Protein AF-A0A6L7CRQ7-F1 (afdb_monomer)

InterPro domains:
  IPR036259 MFS transporter superfamily [G3DSA:1.20.1250.20] (1-99)
  IPR036259 MFS transporter superfamily [SSF103473] (38-97)

Sequence (99 aa):
GSGSTFQMISVIFRKLTMDRVKAEGGSDERAMREAATDTAAALGFISAIGAIGGFFIPKAFGSSLALTGSPVGAMKVFLIFYIACVVITWAVYGRHSKK

Secondary structure (DSSP, 8-state):
--HHHHHHHHHHHHHHHHHHHHHTT--HHHHHHHHHHHHHHHHHHHHHHHHHHHHHHHHHHHHHHHHHSSTHHHHHHHHHHHHHHHHHHHHHTGGGG--

Mean predicted aligned error: 8.58 Å

Organism: Escherichia coli (NCBI:txid562)

Radius of gyration: 19.34 Å; Cα contacts (8 Å, |Δi|>4): 45; chains: 1; bounding box: 47×20×53 Å

Structure (mmCIF, N/CA/C/O backbone):
data_AF-A0A6L7CRQ7-F1
#
_entry.id   AF-A0A6L7CRQ7-F1
#
loop_
_atom_site.group_PDB
_atom_site.id
_atom_site.type_symbol
_atom_site.label_atom_id
_atom_site.label_alt_id
_atom_site.label_comp_id
_atom_site.label_asym_id
_atom_site.label_entity_id
_atom_site.label_seq_id
_atom_site.pdbx_PDB_ins_code
_atom_site.Cartn_x
_atom_site.Cartn_y
_atom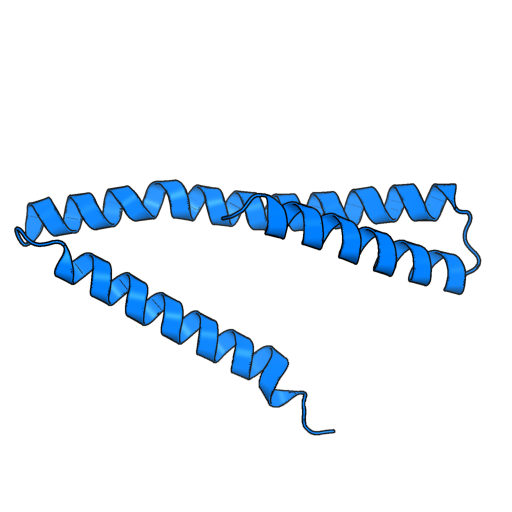_site.Cartn_z
_atom_site.occupancy
_atom_site.B_iso_or_equiv
_atom_site.auth_seq_id
_atom_site.auth_comp_id
_atom_site.auth_asym_id
_atom_site.auth_atom_id
_atom_site.pdbx_PDB_model_num
ATOM 1 N N . GLY A 1 1 ? 4.377 6.985 -3.035 1.00 52.31 1 GLY A N 1
ATOM 2 C CA . GLY A 1 1 ? 2.992 7.073 -2.529 1.00 52.31 1 GLY A CA 1
ATOM 3 C C . GLY A 1 1 ? 2.870 8.326 -1.696 1.00 52.31 1 GLY A C 1
ATOM 4 O O . GLY A 1 1 ? 3.836 8.663 -1.024 1.00 52.31 1 GLY A O 1
ATOM 5 N N . SER A 1 2 ? 1.757 9.053 -1.773 1.00 61.41 2 SER A N 1
ATOM 6 C CA . SER A 1 2 ? 1.594 10.262 -0.963 1.00 61.41 2 SER A CA 1
ATOM 7 C C . SER A 1 2 ? 1.410 9.873 0.506 1.00 61.41 2 SER A C 1
ATOM 9 O O . SER A 1 2 ? 0.636 8.970 0.825 1.00 61.41 2 SER A O 1
ATOM 11 N N . GLY A 1 3 ? 2.113 10.552 1.418 1.00 70.00 3 GLY A N 1
ATOM 12 C CA . GLY A 1 3 ? 1.965 10.318 2.862 1.00 70.00 3 GLY A CA 1
ATOM 13 C C . GLY A 1 3 ? 0.516 10.467 3.345 1.00 70.00 3 GLY A C 1
ATOM 14 O O . GLY A 1 3 ? 0.118 9.820 4.308 1.00 70.00 3 GLY A O 1
ATOM 15 N N . SER A 1 4 ? -0.307 11.228 2.616 1.00 79.44 4 SER A N 1
ATOM 16 C CA . SER A 1 4 ? -1.746 11.365 2.850 1.00 79.44 4 SER A CA 1
ATOM 17 C C . SER A 1 4 ? -2.517 10.043 2.779 1.00 79.44 4 SER A C 1
ATOM 19 O O . SER A 1 4 ? -3.421 9.833 3.583 1.00 79.44 4 SER A O 1
ATOM 21 N N . THR A 1 5 ? -2.158 9.121 1.880 1.00 81.00 5 THR A N 1
ATOM 22 C CA . THR A 1 5 ? -2.830 7.815 1.783 1.00 81.00 5 THR A CA 1
ATOM 23 C C . THR A 1 5 ? -2.476 6.930 2.973 1.00 81.00 5 THR A C 1
ATOM 25 O O . THR A 1 5 ? -3.358 6.303 3.549 1.00 81.00 5 THR A O 1
ATOM 28 N N . PHE A 1 6 ? -1.208 6.932 3.395 1.00 78.56 6 PHE A N 1
ATOM 29 C CA . PHE A 1 6 ? -0.767 6.189 4.580 1.00 78.56 6 PHE A CA 1
ATOM 30 C C . PHE A 1 6 ? -1.476 6.690 5.844 1.00 78.56 6 PHE A C 1
ATOM 32 O O . PHE A 1 6 ? -1.978 5.886 6.620 1.00 78.56 6 PHE A O 1
ATOM 39 N N . GLN A 1 7 ? -1.599 8.009 6.008 1.00 82.00 7 GLN A N 1
ATOM 40 C CA . GLN A 1 7 ? -2.341 8.607 7.123 1.00 82.00 7 GLN A CA 1
ATOM 41 C C . GLN A 1 7 ? -3.834 8.249 7.092 1.00 82.00 7 GLN A C 1
ATOM 43 O O . GLN A 1 7 ? -4.416 7.926 8.125 1.00 82.00 7 GLN A O 1
ATOM 48 N N . MET A 1 8 ? -4.452 8.252 5.908 1.00 85.81 8 MET A N 1
ATOM 49 C CA . MET A 1 8 ? -5.862 7.887 5.754 1.00 85.81 8 MET A CA 1
ATOM 50 C C . MET A 1 8 ? -6.126 6.427 6.147 1.00 85.81 8 MET A C 1
ATOM 52 O O . MET A 1 8 ? -7.097 6.157 6.851 1.00 85.81 8 MET A O 1
ATOM 56 N N . ILE A 1 9 ? -5.246 5.499 5.755 1.00 84.25 9 ILE A N 1
ATOM 57 C CA . ILE A 1 9 ? -5.339 4.080 6.138 1.00 84.25 9 ILE A CA 1
ATOM 58 C C . ILE A 1 9 ? -5.302 3.939 7.660 1.00 84.25 9 ILE A C 1
ATOM 60 O O . ILE A 1 9 ? -6.153 3.251 8.222 1.00 84.25 9 ILE A O 1
ATOM 64 N N . SER A 1 10 ? -4.388 4.648 8.327 1.00 82.88 10 SER A N 1
ATOM 65 C CA . SER A 1 10 ? -4.284 4.634 9.789 1.00 82.88 10 SER A CA 1
ATOM 66 C C . SER A 1 10 ? -5.566 5.093 10.477 1.00 82.88 10 SER A C 1
ATOM 68 O O . SER A 1 10 ? -6.003 4.489 11.454 1.00 82.88 10 SER A O 1
ATOM 70 N N . VAL A 1 11 ? -6.193 6.154 9.964 1.00 85.56 11 VAL A N 1
ATOM 71 C CA . VAL A 1 11 ? -7.443 6.685 10.523 1.00 85.56 11 VAL A CA 1
ATOM 72 C C . VAL A 1 11 ? -8.606 5.715 10.306 1.00 85.56 11 VAL A C 1
ATOM 74 O O . VAL A 1 11 ? -9.394 5.497 11.227 1.00 85.56 11 VAL A O 1
ATOM 77 N N . ILE A 1 12 ? -8.708 5.108 9.120 1.00 86.81 12 ILE A N 1
ATOM 78 C CA . ILE A 1 12 ? -9.777 4.154 8.793 1.00 86.81 12 ILE A CA 1
ATOM 79 C C . ILE A 1 12 ? -9.667 2.895 9.654 1.00 86.81 12 ILE A C 1
ATOM 81 O O . ILE A 1 12 ? -10.654 2.512 10.277 1.00 86.81 12 ILE A O 1
ATOM 85 N N . PHE A 1 13 ? -8.484 2.278 9.735 1.00 84.38 13 PHE A N 1
ATOM 86 C CA . PHE A 1 13 ? -8.282 1.079 10.555 1.00 84.38 13 PHE A CA 1
ATOM 87 C C . PHE A 1 13 ? -8.557 1.356 12.025 1.00 84.38 13 PHE A C 1
ATOM 89 O O . PHE A 1 13 ? -9.297 0.613 12.664 1.00 84.38 13 PHE A O 1
ATOM 96 N N . ARG A 1 14 ? -8.050 2.479 12.545 1.00 83.62 14 ARG A N 1
ATOM 97 C CA . ARG A 1 14 ? -8.320 2.870 13.925 1.00 83.62 14 ARG A CA 1
ATOM 98 C C . ARG A 1 14 ? -9.813 3.015 14.196 1.00 83.62 14 ARG A C 1
ATOM 100 O O . ARG A 1 14 ? -10.279 2.530 15.220 1.00 83.62 14 ARG A O 1
ATOM 107 N N . LYS A 1 15 ? -10.564 3.638 13.285 1.00 85.88 15 LYS A N 1
ATOM 108 C CA . LYS A 1 15 ? -12.018 3.768 13.417 1.00 85.88 15 LYS A CA 1
ATOM 109 C C . LYS A 1 15 ? -12.719 2.406 13.379 1.00 85.88 15 LYS A C 1
ATOM 111 O O . LYS A 1 15 ? -13.501 2.119 14.274 1.00 85.88 15 LYS A O 1
ATOM 116 N N . LEU A 1 16 ? -12.397 1.557 12.401 1.00 85.56 16 LEU A N 1
ATOM 117 C CA . LEU A 1 16 ? -13.001 0.228 12.251 1.00 85.56 16 LEU A CA 1
ATOM 118 C C . LEU A 1 16 ? -12.763 -0.662 13.477 1.00 85.56 16 LEU A C 1
ATOM 120 O O . LEU A 1 16 ? -13.702 -1.286 13.970 1.00 85.56 16 LEU A O 1
ATOM 124 N N . THR A 1 17 ? -11.534 -0.702 13.995 1.00 83.25 17 THR A N 1
ATOM 125 C CA . THR A 1 17 ? -11.210 -1.506 15.179 1.00 83.25 17 THR A CA 1
ATOM 126 C C . THR A 1 17 ? -11.845 -0.922 16.442 1.00 83.25 17 THR A C 1
ATOM 128 O O . THR A 1 17 ? -12.357 -1.675 17.265 1.00 83.25 17 THR A O 1
ATOM 131 N N . MET A 1 18 ? -11.899 0.409 16.585 1.00 81.38 18 MET A N 1
ATOM 132 C CA . MET A 1 18 ? -12.614 1.042 17.699 1.00 81.38 18 MET A CA 1
ATOM 133 C C . MET A 1 18 ? -14.110 0.719 17.688 1.00 81.38 18 MET A C 1
ATOM 135 O O . MET A 1 18 ? -14.653 0.352 18.729 1.00 81.38 18 MET A O 1
ATOM 139 N N . ASP A 1 19 ? -14.763 0.821 16.530 1.00 83.69 19 ASP A N 1
ATOM 140 C CA . ASP A 1 19 ? -16.186 0.509 16.382 1.00 83.69 19 ASP A CA 1
ATOM 141 C C . ASP A 1 19 ? -16.454 -0.976 16.684 1.00 83.69 19 ASP A C 1
ATOM 143 O O . ASP A 1 19 ? -17.409 -1.307 17.388 1.00 83.69 19 ASP A O 1
ATOM 147 N N . ARG A 1 20 ? -15.565 -1.873 16.235 1.00 83.25 20 ARG A N 1
ATOM 148 C CA . ARG A 1 20 ? -15.652 -3.314 16.505 1.00 83.25 20 ARG A CA 1
ATOM 149 C C . ARG A 1 20 ? -15.496 -3.651 17.988 1.00 83.25 20 ARG A C 1
ATOM 151 O O . ARG A 1 20 ? -16.338 -4.349 18.541 1.00 83.25 20 ARG A O 1
ATOM 158 N N . VAL A 1 21 ? -14.452 -3.149 18.646 1.00 81.88 21 VAL A N 1
ATOM 159 C CA . VAL A 1 21 ? -14.191 -3.470 20.060 1.00 81.88 21 VAL A CA 1
ATOM 160 C C . VAL A 1 21 ? -15.269 -2.875 20.968 1.00 81.88 21 VAL A C 1
ATOM 162 O O . VAL A 1 21 ? -15.669 -3.519 21.937 1.00 81.88 21 VAL A O 1
ATOM 165 N N . LYS A 1 22 ? -15.811 -1.696 20.628 1.00 78.38 22 LYS A N 1
ATOM 166 C CA . LYS A 1 22 ? -16.976 -1.131 21.326 1.00 78.38 22 LYS A CA 1
ATOM 167 C C . LYS A 1 22 ? -18.235 -1.973 21.134 1.00 78.38 22 LYS A C 1
ATOM 169 O O . LYS A 1 22 ? -18.958 -2.186 22.103 1.00 78.38 22 LYS A O 1
ATOM 174 N N . ALA A 1 23 ? -18.484 -2.482 19.926 1.00 82.12 23 ALA A N 1
ATOM 175 C CA . ALA A 1 23 ? -19.606 -3.387 19.665 1.00 82.12 23 ALA A CA 1
ATOM 176 C C . ALA A 1 23 ? -19.483 -4.723 20.425 1.00 82.12 23 ALA A C 1
ATOM 178 O O . ALA A 1 23 ? -20.492 -5.299 20.820 1.00 82.12 23 ALA A O 1
ATOM 179 N N . GLU A 1 24 ? -18.258 -5.188 20.681 1.00 84.38 24 GLU A N 1
ATOM 180 C CA . GLU A 1 24 ? -17.961 -6.381 21.488 1.00 84.38 24 GLU A CA 1
ATOM 181 C C . GLU A 1 24 ? -17.963 -6.108 23.015 1.00 84.38 24 GLU A C 1
ATOM 183 O O . GLU A 1 24 ? -17.717 -7.018 23.806 1.00 84.38 24 GLU A O 1
ATOM 188 N N . GLY A 1 25 ? -18.249 -4.873 23.456 1.00 81.38 25 GLY A N 1
ATOM 189 C CA . GLY A 1 25 ? -18.291 -4.488 24.875 1.00 81.38 25 GLY A CA 1
ATOM 190 C C . GLY A 1 25 ? -16.914 -4.318 25.535 1.00 81.38 25 GLY A C 1
ATOM 191 O O . GLY A 1 25 ? -16.808 -4.345 26.761 1.00 81.38 25 GLY A O 1
ATOM 192 N N . GLY A 1 26 ? -15.850 -4.175 24.742 1.00 80.50 26 GLY A N 1
ATOM 193 C CA . GLY A 1 26 ? -14.478 -4.003 25.220 1.00 80.50 26 GLY A CA 1
ATOM 194 C C . GLY A 1 26 ? -14.160 -2.588 25.717 1.00 80.50 26 GLY A C 1
ATOM 195 O O . GLY A 1 26 ? -14.840 -1.618 25.391 1.00 80.50 26 GLY A O 1
ATOM 196 N N . SER A 1 27 ? -13.084 -2.463 26.503 1.00 85.00 27 SER A N 1
ATOM 197 C CA . SER A 1 27 ? -12.593 -1.169 26.988 1.00 85.00 27 SER A CA 1
ATOM 198 C C . SER A 1 27 ? -11.905 -0.358 25.883 1.00 85.00 27 SER A C 1
ATOM 200 O O . SER A 1 27 ? -11.290 -0.918 24.971 1.00 85.00 27 SER A O 1
ATOM 202 N N . ASP A 1 28 ? -11.937 0.973 26.007 1.00 79.88 28 ASP A N 1
ATOM 203 C CA . ASP A 1 28 ? -11.250 1.893 25.084 1.00 79.88 28 ASP A CA 1
ATOM 204 C C . ASP A 1 28 ? -9.737 1.610 24.995 1.00 79.88 28 ASP A C 1
ATOM 206 O O . ASP A 1 28 ? -9.125 1.765 23.938 1.00 79.88 28 ASP A O 1
ATOM 210 N N . GLU A 1 29 ? -9.133 1.131 26.083 1.00 83.75 29 GLU A N 1
ATOM 211 C CA . GLU A 1 29 ? -7.710 0.794 26.147 1.00 83.75 29 GLU A CA 1
ATOM 212 C C . GLU A 1 29 ? -7.371 -0.451 25.311 1.00 83.75 29 GLU A C 1
ATOM 214 O O . GLU A 1 29 ? -6.388 -0.463 24.563 1.00 83.75 29 GLU A O 1
ATOM 219 N N . ARG A 1 30 ? -8.235 -1.478 25.352 1.00 81.00 30 ARG A N 1
ATOM 220 C CA . ARG A 1 30 ? -8.126 -2.652 24.475 1.00 81.00 30 ARG A CA 1
ATOM 221 C C . ARG A 1 30 ? -8.343 -2.255 23.016 1.00 81.00 30 ARG A C 1
ATOM 223 O O . ARG A 1 30 ? -7.549 -2.647 22.164 1.00 81.00 30 ARG A O 1
ATOM 230 N N . ALA A 1 31 ? -9.349 -1.420 22.754 1.00 79.69 31 ALA A N 1
ATOM 231 C CA . ALA A 1 31 ? -9.665 -0.925 21.418 1.00 79.69 31 ALA A CA 1
ATOM 232 C C . ALA A 1 31 ? -8.491 -0.162 20.789 1.00 79.69 31 ALA A C 1
ATOM 234 O O . ALA A 1 31 ? -8.149 -0.390 19.631 1.00 79.69 31 ALA A O 1
ATOM 235 N N . MET A 1 32 ? -7.836 0.716 21.556 1.00 81.31 32 MET A N 1
ATOM 236 C CA . MET A 1 32 ? -6.663 1.457 21.087 1.00 81.31 32 MET A CA 1
ATOM 237 C C . MET A 1 32 ? -5.471 0.548 20.799 1.00 81.31 32 MET A C 1
ATOM 239 O O . MET A 1 32 ? -4.776 0.761 19.804 1.00 81.31 32 MET A O 1
ATOM 243 N N . ARG A 1 33 ? -5.222 -0.451 21.651 1.00 85.12 33 ARG A N 1
ATOM 244 C CA . ARG A 1 33 ? -4.099 -1.375 21.469 1.00 85.12 33 ARG A CA 1
ATOM 245 C C . ARG A 1 33 ? -4.279 -2.232 20.219 1.00 85.12 33 ARG A C 1
ATOM 247 O O . ARG A 1 33 ? -3.356 -2.335 19.419 1.00 85.12 33 ARG A O 1
ATOM 254 N N . GLU A 1 34 ? -5.471 -2.785 20.033 1.00 84.88 34 GLU A N 1
ATOM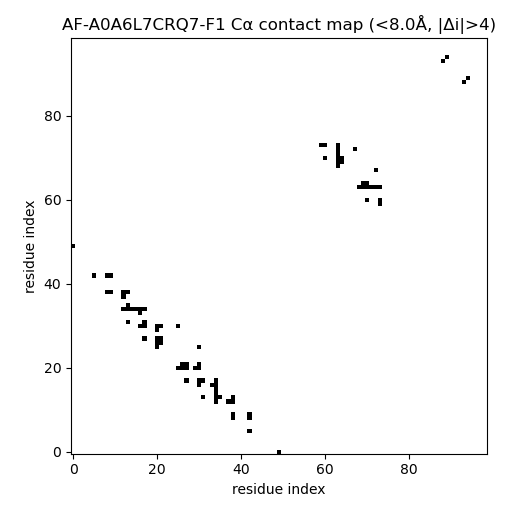 255 C CA . GLU A 1 34 ? -5.811 -3.624 18.881 1.00 84.88 34 GLU A CA 1
ATOM 256 C C . GLU A 1 34 ? -5.787 -2.810 17.580 1.00 84.88 34 GLU A C 1
ATOM 258 O O . GLU A 1 34 ? -5.125 -3.193 16.616 1.00 84.88 34 GLU A O 1
ATOM 263 N N . ALA A 1 35 ? -6.366 -1.604 17.598 1.00 83.38 35 ALA A N 1
ATOM 264 C CA . ALA A 1 35 ? -6.308 -0.667 16.480 1.00 83.38 35 ALA A CA 1
AT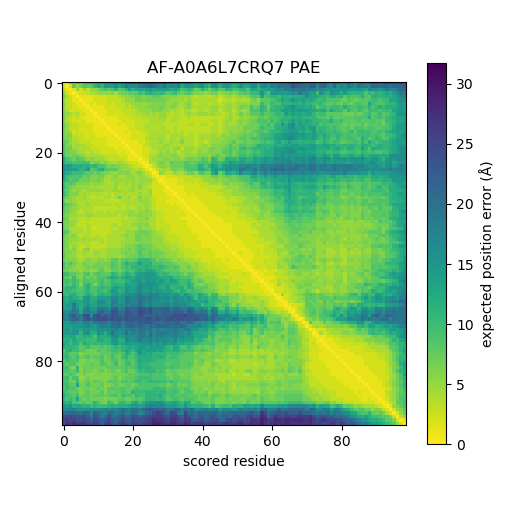OM 265 C C . ALA A 1 35 ? -4.868 -0.331 16.066 1.00 83.38 35 ALA A C 1
ATOM 267 O O . ALA A 1 35 ? -4.560 -0.267 14.873 1.00 83.38 35 ALA A O 1
ATOM 268 N N . ALA A 1 36 ? -3.984 -0.098 17.042 1.00 84.31 36 ALA A N 1
ATOM 269 C CA . ALA A 1 36 ? -2.582 0.200 16.782 1.00 84.31 36 ALA A CA 1
ATOM 270 C C . ALA A 1 36 ? -1.857 -0.996 16.151 1.00 84.31 36 ALA A C 1
ATOM 272 O O . ALA A 1 36 ? -1.098 -0.806 15.201 1.00 84.31 36 ALA A O 1
ATOM 273 N N . THR A 1 37 ? -2.108 -2.215 16.636 1.00 87.62 37 THR A N 1
ATOM 274 C CA . THR A 1 37 ? -1.505 -3.437 16.093 1.00 87.62 37 THR A CA 1
ATOM 275 C C . THR A 1 37 ? -1.964 -3.719 14.662 1.00 87.62 37 THR A C 1
ATOM 277 O O . THR A 1 37 ? -1.112 -3.904 13.793 1.00 87.62 37 THR A O 1
ATOM 280 N N . ASP A 1 38 ? -3.269 -3.677 14.385 1.00 86.31 38 ASP A N 1
ATOM 281 C CA . ASP A 1 38 ? -3.810 -3.926 13.040 1.00 86.31 38 ASP A CA 1
ATOM 282 C C . ASP A 1 38 ? -3.313 -2.889 12.031 1.00 86.31 38 ASP A C 1
ATOM 284 O O . ASP A 1 38 ? -2.861 -3.223 10.932 1.00 86.31 38 ASP A O 1
ATOM 288 N N . THR A 1 39 ? -3.333 -1.616 12.436 1.00 86.00 39 THR A N 1
ATOM 289 C CA . THR A 1 39 ? -2.821 -0.516 11.617 1.00 86.00 39 THR A CA 1
ATOM 290 C C . THR A 1 39 ? -1.333 -0.705 11.328 1.00 86.00 39 THR A C 1
ATOM 292 O O . THR A 1 39 ? -0.913 -0.589 10.178 1.00 86.00 39 THR A O 1
ATOM 295 N N . ALA A 1 40 ? -0.523 -1.023 12.342 1.00 88.06 40 ALA A N 1
ATOM 296 C CA . ALA A 1 40 ? 0.911 -1.235 12.170 1.00 88.06 40 ALA A CA 1
ATOM 297 C C . ALA A 1 40 ? 1.209 -2.420 11.241 1.00 88.06 40 ALA A C 1
ATOM 299 O O . ALA A 1 40 ? 2.084 -2.310 10.382 1.00 88.06 40 ALA A O 1
ATOM 300 N N . ALA A 1 41 ? 0.460 -3.520 11.360 1.00 90.31 41 ALA A N 1
ATOM 301 C CA . ALA A 1 41 ? 0.598 -4.673 10.478 1.00 90.31 41 ALA A CA 1
ATOM 302 C C . ALA A 1 41 ? 0.274 -4.305 9.021 1.00 90.31 41 ALA A C 1
ATOM 304 O O . ALA A 1 41 ? 1.091 -4.542 8.128 1.00 90.31 41 ALA A O 1
ATOM 305 N N . ALA A 1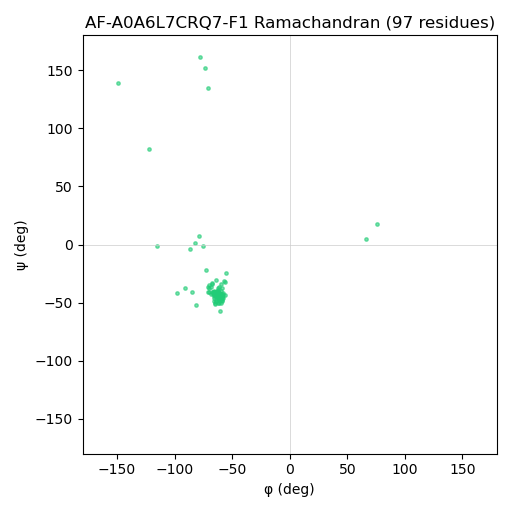 42 ? -0.871 -3.658 8.779 1.00 87.75 42 ALA A N 1
ATOM 306 C CA . ALA A 1 42 ? -1.274 -3.216 7.445 1.00 87.75 42 ALA A CA 1
ATOM 307 C C . ALA A 1 42 ? -0.245 -2.257 6.823 1.00 87.75 42 ALA A C 1
ATOM 309 O O . ALA A 1 42 ? 0.206 -2.469 5.694 1.00 87.75 42 ALA A O 1
ATOM 310 N N . LEU A 1 43 ? 0.186 -1.235 7.570 1.00 88.00 43 LEU A N 1
ATOM 311 C CA . LEU A 1 43 ? 1.203 -0.287 7.112 1.00 88.00 43 LEU A CA 1
ATOM 312 C C . LEU A 1 43 ? 2.548 -0.971 6.851 1.00 88.00 43 LEU A C 1
ATOM 314 O O . LEU A 1 43 ? 3.217 -0.617 5.880 1.00 88.00 43 LEU A O 1
ATOM 318 N N . GLY A 1 44 ? 2.935 -1.953 7.669 1.00 90.50 44 GLY A N 1
ATOM 319 C CA . GLY A 1 44 ? 4.157 -2.736 7.490 1.00 90.50 44 GLY A CA 1
ATOM 320 C C . GLY A 1 44 ? 4.172 -3.478 6.155 1.00 90.50 44 GLY A C 1
ATOM 321 O O . GLY A 1 44 ? 5.114 -3.320 5.375 1.00 90.50 44 GLY A O 1
ATOM 322 N N . PHE A 1 45 ? 3.098 -4.206 5.836 1.00 90.12 45 PHE A N 1
ATOM 323 C C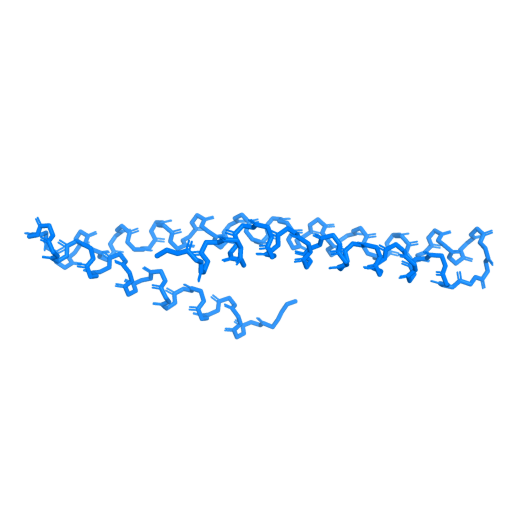A . PHE A 1 45 ? 2.975 -4.909 4.554 1.00 90.12 45 PHE A CA 1
ATOM 324 C C . PHE A 1 45 ? 2.974 -3.950 3.360 1.00 90.12 45 PHE A C 1
ATOM 326 O O . PHE A 1 45 ? 3.709 -4.162 2.393 1.00 90.12 45 PHE A O 1
ATOM 333 N N . ILE A 1 46 ? 2.199 -2.865 3.435 1.00 87.75 46 ILE A N 1
ATOM 334 C CA . ILE A 1 46 ? 2.136 -1.853 2.369 1.00 87.75 46 ILE A CA 1
ATOM 335 C C . ILE A 1 46 ? 3.512 -1.211 2.151 1.00 87.75 46 ILE A C 1
ATOM 337 O O . ILE A 1 46 ? 3.933 -1.014 1.009 1.00 87.75 46 ILE A O 1
ATOM 341 N N . SER A 1 47 ? 4.238 -0.919 3.231 1.00 88.19 47 SER A N 1
ATOM 342 C CA . SER A 1 47 ? 5.572 -0.315 3.164 1.00 88.19 47 SER A CA 1
ATOM 343 C C . SER A 1 47 ? 6.600 -1.267 2.562 1.00 88.19 47 SER A C 1
ATOM 345 O O . SER A 1 47 ? 7.390 -0.840 1.723 1.00 88.19 47 SER A O 1
ATOM 347 N N . ALA A 1 48 ? 6.564 -2.555 2.917 1.00 90.81 48 ALA A N 1
ATOM 348 C CA . ALA A 1 48 ? 7.457 -3.561 2.343 1.00 90.81 48 ALA A CA 1
ATOM 349 C C . ALA A 1 48 ? 7.274 -3.677 0.821 1.00 90.81 48 ALA A C 1
ATOM 351 O O . ALA A 1 48 ? 8.247 -3.615 0.068 1.00 90.81 48 ALA A O 1
ATOM 352 N N . ILE A 1 49 ? 6.024 -3.754 0.352 1.00 88.19 49 ILE A N 1
ATOM 353 C CA . ILE A 1 49 ? 5.706 -3.786 -1.085 1.00 88.19 49 ILE A CA 1
ATOM 354 C C . ILE A 1 49 ? 6.159 -2.486 -1.766 1.00 88.19 49 ILE A C 1
ATOM 356 O O . ILE A 1 49 ? 6.774 -2.519 -2.834 1.00 88.19 49 ILE A O 1
ATOM 360 N N . GLY A 1 50 ? 5.905 -1.337 -1.134 1.00 85.75 50 GLY A N 1
ATOM 361 C CA . GLY A 1 50 ? 6.344 -0.033 -1.627 1.00 85.75 50 GLY A CA 1
ATOM 362 C C . GLY A 1 50 ? 7.865 0.076 -1.769 1.00 85.75 50 GLY A C 1
ATOM 363 O O . GLY A 1 50 ? 8.342 0.612 -2.768 1.00 85.75 50 GLY A O 1
ATOM 364 N N . ALA A 1 51 ? 8.626 -0.471 -0.819 1.00 88.31 51 ALA A N 1
ATOM 365 C CA . ALA A 1 51 ? 10.087 -0.490 -0.853 1.00 88.31 51 ALA A CA 1
ATOM 366 C C . ALA A 1 51 ? 10.624 -1.370 -1.993 1.00 88.31 51 ALA A C 1
ATOM 368 O O . ALA A 1 51 ? 11.525 -0.949 -2.721 1.00 88.31 51 ALA A O 1
ATOM 369 N N . ILE A 1 52 ? 10.021 -2.547 -2.206 1.00 87.50 52 ILE A N 1
ATOM 370 C CA . ILE A 1 52 ? 10.348 -3.426 -3.341 1.00 87.50 52 ILE A CA 1
ATOM 371 C C . ILE A 1 52 ? 10.118 -2.682 -4.662 1.00 87.50 52 ILE A C 1
ATOM 373 O O . ILE A 1 52 ? 10.995 -2.669 -5.527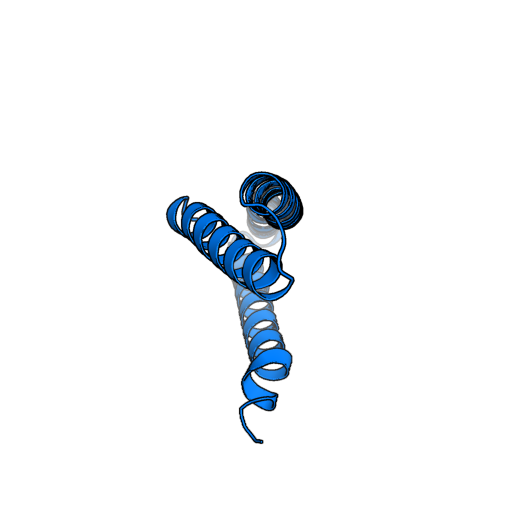 1.00 87.50 52 ILE A O 1
ATOM 377 N N . GLY A 1 53 ? 8.979 -1.996 -4.795 1.00 83.56 53 GLY A N 1
ATOM 378 C CA . GLY A 1 53 ? 8.701 -1.137 -5.945 1.00 83.56 53 GLY A CA 1
ATOM 379 C C . GLY A 1 53 ? 9.750 -0.033 -6.106 1.00 83.56 53 GLY A C 1
ATOM 380 O O . GLY A 1 53 ? 10.317 0.127 -7.182 1.00 83.56 53 GLY A O 1
ATOM 381 N N . GLY A 1 54 ? 10.086 0.681 -5.030 1.00 84.19 54 GLY A N 1
ATOM 382 C CA . GLY A 1 54 ? 11.077 1.762 -5.046 1.00 84.19 54 GLY A CA 1
ATOM 383 C C . GLY A 1 54 ? 12.456 1.349 -5.574 1.00 84.19 54 GLY A C 1
ATOM 384 O O . GLY A 1 54 ? 13.115 2.154 -6.225 1.00 84.19 54 GLY A O 1
ATOM 385 N N . PHE A 1 55 ? 12.871 0.097 -5.363 1.00 85.50 55 PHE A N 1
ATOM 386 C CA . PHE A 1 55 ? 14.113 -0.445 -5.922 1.00 85.50 55 PHE A CA 1
ATOM 387 C C . PHE A 1 55 ? 13.945 -0.978 -7.351 1.00 85.50 55 PHE A C 1
ATOM 389 O O . PHE A 1 55 ? 14.804 -0.770 -8.211 1.00 85.50 55 PHE A O 1
ATOM 396 N N . PHE A 1 56 ? 12.833 -1.665 -7.622 1.00 83.00 56 PHE A N 1
ATOM 397 C CA . PHE A 1 56 ? 12.603 -2.325 -8.904 1.00 83.00 56 PHE A CA 1
ATOM 398 C C . PHE A 1 56 ? 12.340 -1.330 -10.039 1.00 83.00 56 PHE A C 1
ATOM 400 O O . PHE A 1 56 ? 12.819 -1.535 -11.153 1.00 83.00 56 PHE A O 1
ATOM 407 N N . ILE A 1 57 ? 11.631 -0.230 -9.760 1.00 81.50 57 ILE A N 1
ATOM 408 C CA . ILE A 1 57 ? 11.275 0.779 -10.763 1.00 81.50 57 ILE A CA 1
ATOM 409 C C . ILE A 1 57 ? 12.533 1.410 -11.400 1.00 81.50 57 ILE A C 1
ATOM 411 O O . ILE A 1 57 ? 12.690 1.285 -12.618 1.00 81.50 57 ILE A O 1
ATOM 415 N N . PRO A 1 58 ? 13.474 2.022 -10.647 1.00 81.56 58 PRO A N 1
ATOM 416 C CA . PRO A 1 58 ? 14.679 2.611 -11.236 1.00 81.56 58 PRO A CA 1
ATOM 417 C C . PRO A 1 58 ? 15.557 1.580 -11.953 1.00 81.56 58 PRO A C 1
ATOM 419 O O . PRO A 1 58 ? 16.102 1.873 -13.015 1.00 81.56 58 PRO A O 1
ATOM 422 N N . LYS A 1 59 ? 15.652 0.353 -11.417 1.00 81.00 59 LYS A N 1
ATOM 423 C CA . LYS A 1 59 ? 16.374 -0.763 -12.051 1.00 81.00 59 LYS A CA 1
ATOM 424 C C . LYS A 1 59 ? 15.778 -1.134 -13.407 1.00 81.00 59 LYS A C 1
ATOM 426 O O . LYS A 1 59 ? 16.525 -1.247 -14.373 1.00 81.00 59 LYS A O 1
ATOM 431 N N . ALA A 1 60 ? 14.459 -1.297 -13.496 1.00 78.38 60 ALA A N 1
ATOM 432 C CA . ALA A 1 60 ? 13.776 -1.653 -14.737 1.00 78.38 60 ALA A CA 1
ATOM 433 C C . ALA A 1 60 ? 13.914 -0.554 -15.804 1.00 78.38 60 ALA A C 1
ATOM 435 O O . ALA A 1 60 ? 14.192 -0.855 -16.966 1.00 78.38 60 ALA A O 1
ATOM 436 N N . PHE A 1 61 ? 13.794 0.720 -15.412 1.00 77.44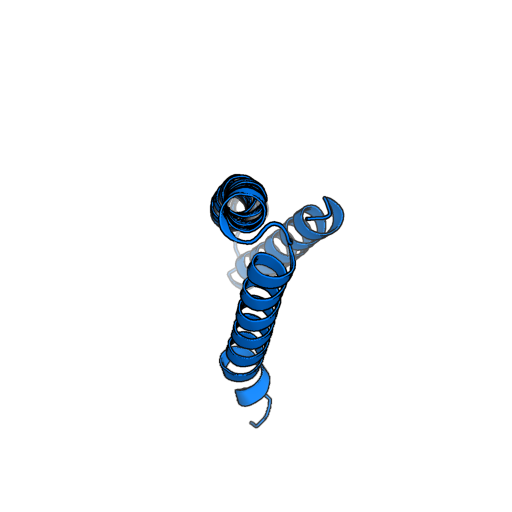 61 PHE A N 1
ATOM 437 C CA . PHE A 1 61 ? 14.047 1.849 -16.312 1.00 77.44 61 PHE A CA 1
ATOM 438 C C . PHE A 1 61 ? 15.508 1.908 -16.771 1.00 77.44 61 PHE A C 1
ATOM 440 O O . PHE A 1 61 ? 15.752 2.061 -17.965 1.00 77.44 61 PHE A O 1
ATOM 447 N N . GLY A 1 62 ? 16.469 1.727 -15.860 1.00 75.50 62 GLY A N 1
ATOM 448 C CA . GLY A 1 62 ? 17.895 1.696 -16.188 1.00 75.50 62 GLY A CA 1
ATOM 449 C C . GLY A 1 62 ? 18.255 0.558 -17.145 1.00 75.50 62 GLY A C 1
ATOM 450 O O . GLY A 1 62 ? 18.943 0.783 -18.136 1.00 75.50 62 GLY A O 1
ATOM 451 N N . SER A 1 63 ? 17.730 -0.649 -16.911 1.00 74.12 63 SER A N 1
ATOM 452 C CA . SER A 1 63 ? 17.918 -1.794 -17.808 1.00 74.12 63 SER A CA 1
ATOM 453 C C . SER A 1 63 ? 17.245 -1.594 -19.169 1.00 74.12 63 SER A C 1
ATOM 455 O O . SER A 1 63 ? 17.851 -1.926 -20.183 1.00 74.12 63 SER A O 1
ATOM 457 N N . SER A 1 64 ? 16.041 -1.012 -19.226 1.00 72.44 64 SER A N 1
ATOM 458 C CA . SER A 1 64 ? 15.388 -0.661 -20.498 1.00 72.44 64 SER A CA 1
ATOM 459 C C . SER A 1 64 ? 16.209 0.376 -21.270 1.00 72.44 64 SER A C 1
ATOM 461 O O . SER A 1 64 ? 16.408 0.232 -22.470 1.00 72.44 64 SER A O 1
ATOM 463 N N . LEU A 1 65 ? 16.739 1.399 -20.596 1.00 69.19 65 LEU A N 1
ATOM 464 C CA . LEU A 1 65 ? 17.550 2.425 -21.248 1.00 69.19 65 LEU A CA 1
ATOM 465 C C . LEU A 1 65 ? 18.880 1.856 -21.767 1.00 69.19 65 LEU A C 1
ATOM 467 O O . LEU A 1 65 ? 19.271 2.161 -22.888 1.00 69.19 65 LEU A O 1
ATOM 471 N N . ALA A 1 66 ? 19.531 0.989 -20.988 1.00 66.38 66 ALA A N 1
ATOM 472 C CA . ALA A 1 66 ? 20.797 0.361 -21.359 1.00 66.38 66 ALA A CA 1
ATOM 473 C C . ALA A 1 66 ? 20.662 -0.662 -22.501 1.00 66.38 66 ALA A C 1
ATOM 475 O O . ALA A 1 66 ? 21.574 -0.782 -23.313 1.00 66.38 66 ALA A O 1
ATOM 476 N N . LEU A 1 67 ? 19.545 -1.398 -22.570 1.00 65.31 67 LEU A N 1
ATOM 477 C CA . LEU A 1 67 ? 19.340 -2.456 -23.569 1.00 65.31 67 LEU A CA 1
ATOM 478 C C . LEU A 1 67 ? 18.663 -1.964 -24.852 1.00 65.31 67 LEU A C 1
ATOM 480 O O . LEU A 1 67 ? 18.994 -2.448 -25.929 1.00 65.31 67 LEU A O 1
ATOM 484 N N . THR A 1 68 ? 17.703 -1.038 -24.757 1.00 66.94 68 THR A N 1
ATOM 485 C CA . THR A 1 68 ? 16.896 -0.603 -25.913 1.00 66.94 68 THR A CA 1
ATOM 486 C C . THR A 1 68 ? 17.105 0.861 -26.292 1.00 66.94 68 THR A C 1
ATOM 488 O O . THR A 1 68 ? 16.465 1.334 -27.227 1.00 66.94 68 THR A O 1
ATOM 491 N N . GLY A 1 69 ? 17.940 1.610 -25.559 1.00 67.44 69 GLY A N 1
ATOM 492 C CA . GLY A 1 69 ? 18.179 3.043 -25.789 1.00 67.44 69 GLY A CA 1
ATOM 493 C C . GLY A 1 69 ? 16.961 3.938 -25.522 1.00 67.44 69 GLY A C 1
ATOM 494 O O . GLY A 1 69 ? 17.003 5.136 -25.777 1.00 67.44 69 GLY A O 1
ATOM 495 N N . SER A 1 70 ? 15.858 3.368 -25.024 1.00 71.44 70 SER A N 1
ATOM 496 C CA . SER A 1 70 ? 14.571 4.048 -24.873 1.00 71.44 70 SER A CA 1
ATOM 497 C C . SER A 1 70 ? 13.781 3.501 -23.675 1.00 71.44 70 SER A C 1
ATOM 499 O O . SER A 1 70 ? 13.727 2.283 -23.485 1.00 71.44 70 SER A O 1
ATOM 501 N N . PRO A 1 71 ? 13.118 4.365 -22.880 1.00 72.06 71 PRO A N 1
ATOM 502 C CA . PRO A 1 71 ? 12.335 3.972 -21.702 1.00 72.06 71 PRO A CA 1
ATOM 503 C C . PRO A 1 71 ? 10.972 3.335 -22.035 1.00 72.06 71 PRO A C 1
ATOM 505 O O . PRO A 1 71 ? 10.238 2.932 -21.130 1.00 72.06 71 PRO A O 1
ATOM 508 N N . VAL A 1 72 ? 10.617 3.224 -23.320 1.00 76.06 72 VAL A N 1
ATOM 509 C CA . VAL A 1 72 ? 9.318 2.698 -23.777 1.00 76.06 72 VAL A CA 1
ATOM 510 C C . VAL A 1 72 ? 9.072 1.258 -23.303 1.00 76.06 72 VAL A C 1
ATOM 512 O O . VAL A 1 72 ? 7.934 0.905 -22.991 1.00 76.06 72 VAL A O 1
ATOM 515 N N . GLY A 1 73 ? 10.120 0.431 -23.203 1.00 73.00 73 GLY A N 1
ATOM 516 C CA . GLY A 1 73 ? 10.015 -0.938 -22.686 1.00 73.00 73 GLY A CA 1
ATOM 517 C C . GLY A 1 73 ? 9.520 -0.971 -21.239 1.00 73.00 73 GLY A C 1
ATOM 518 O O . GLY A 1 73 ? 8.524 -1.629 -20.937 1.00 73.00 73 GLY A O 1
ATOM 519 N N . ALA A 1 74 ? 10.149 -0.184 -20.364 1.00 75.25 74 ALA A N 1
ATOM 520 C CA . ALA A 1 74 ? 9.723 -0.037 -18.974 1.00 75.25 74 ALA A CA 1
ATOM 521 C C . ALA A 1 74 ? 8.291 0.517 -18.860 1.00 75.25 74 ALA A C 1
ATOM 523 O O . ALA A 1 74 ? 7.490 -0.017 -18.095 1.00 75.25 74 ALA A O 1
ATOM 524 N N . MET A 1 75 ? 7.919 1.517 -19.670 1.00 80.25 75 MET A N 1
ATOM 525 C CA . MET A 1 75 ? 6.553 2.066 -19.677 1.00 80.25 75 MET A CA 1
ATOM 526 C C . MET A 1 75 ? 5.478 1.016 -19.986 1.00 80.25 75 MET A C 1
ATOM 528 O O . MET A 1 75 ? 4.433 1.007 -19.336 1.00 80.25 75 MET A O 1
ATOM 532 N N . LYS A 1 76 ? 5.722 0.114 -20.948 1.00 79.50 76 LYS A N 1
ATOM 533 C CA . LYS A 1 76 ? 4.781 -0.976 -21.258 1.00 79.50 76 LYS A CA 1
ATOM 534 C C . LYS A 1 76 ? 4.591 -1.918 -20.069 1.00 79.50 76 LYS A C 1
ATOM 536 O O . LYS A 1 76 ? 3.465 -2.324 -19.801 1.00 79.50 76 LYS A O 1
ATOM 541 N N . VAL A 1 77 ? 5.661 -2.223 -19.333 1.00 81.62 77 VAL A N 1
ATOM 542 C CA . VAL A 1 77 ? 5.584 -3.054 -18.120 1.00 81.62 77 VAL A CA 1
ATOM 543 C C . VAL A 1 77 ? 4.728 -2.375 -17.048 1.00 81.62 77 VAL A C 1
ATOM 545 O O . VAL A 1 77 ? 3.842 -3.022 -16.491 1.00 81.62 77 VAL A O 1
ATOM 548 N N . PHE A 1 78 ? 4.912 -1.070 -16.807 1.00 82.69 78 PHE A N 1
ATOM 549 C CA . PHE A 1 78 ? 4.046 -0.324 -15.882 1.00 82.69 78 PHE A CA 1
ATOM 550 C C . PHE A 1 78 ? 2.589 -0.326 -16.319 1.00 82.69 78 PHE A C 1
ATOM 552 O O . PHE A 1 78 ? 1.707 -0.520 -15.488 1.00 82.69 78 PHE A O 1
ATOM 559 N N . LEU A 1 79 ? 2.327 -0.138 -17.612 1.00 87.25 79 LEU A N 1
ATOM 560 C CA . LEU A 1 79 ? 0.968 -0.148 -18.139 1.00 87.25 79 LEU A CA 1
ATOM 561 C C . LEU A 1 79 ? 0.286 -1.503 -17.905 1.00 87.25 79 LEU A C 1
ATOM 563 O O . LEU A 1 79 ? -0.835 -1.542 -17.403 1.00 87.25 79 LEU A O 1
ATOM 567 N N . ILE A 1 80 ? 0.973 -2.608 -18.212 1.00 87.94 80 ILE A N 1
ATOM 568 C CA . ILE A 1 80 ? 0.460 -3.966 -17.971 1.00 87.94 80 ILE A CA 1
ATOM 569 C C . ILE A 1 80 ? 0.198 -4.181 -16.477 1.00 87.94 80 ILE A C 1
ATOM 571 O O . ILE A 1 80 ? -0.856 -4.699 -16.110 1.00 87.94 80 ILE A O 1
ATOM 575 N N . PHE A 1 81 ? 1.116 -3.742 -15.614 1.00 86.88 81 PHE A N 1
ATOM 576 C CA . PHE A 1 81 ? 0.945 -3.825 -14.166 1.00 86.88 81 PHE A CA 1
ATOM 577 C C . PHE A 1 81 ? -0.296 -3.055 -13.688 1.00 86.88 81 PHE A C 1
ATOM 579 O O . PHE A 1 81 ? -1.110 -3.608 -12.952 1.00 86.88 81 PHE A O 1
ATOM 586 N N . TYR A 1 82 ? -0.499 -1.819 -14.153 1.00 87.88 82 TYR A N 1
ATOM 587 C CA . TYR A 1 82 ? -1.686 -1.031 -13.808 1.00 87.88 82 TYR A CA 1
ATOM 588 C C . TYR A 1 82 ? -2.984 -1.691 -14.278 1.00 87.88 82 TYR A C 1
ATOM 590 O O . TYR A 1 82 ? -3.948 -1.739 -13.514 1.00 87.88 82 TYR A O 1
ATOM 598 N N . ILE A 1 83 ? -3.012 -2.238 -15.497 1.00 93.44 83 ILE A N 1
ATOM 599 C CA . ILE A 1 83 ? -4.174 -2.979 -16.006 1.00 93.44 83 ILE A CA 1
ATOM 600 C C . ILE A 1 83 ? -4.459 -4.192 -15.114 1.00 93.44 83 ILE A C 1
ATOM 602 O O . ILE A 1 83 ? -5.607 -4.404 -14.726 1.00 93.44 83 ILE A O 1
ATOM 606 N N . ALA A 1 84 ? -3.431 -4.953 -14.729 1.00 91.88 84 ALA A N 1
ATOM 607 C CA . ALA A 1 84 ? -3.589 -6.086 -13.822 1.00 91.88 84 ALA A CA 1
ATOM 608 C C . ALA A 1 84 ? -4.151 -5.653 -12.457 1.00 91.88 84 ALA A C 1
ATOM 610 O O . ALA A 1 84 ? -5.091 -6.276 -11.965 1.00 91.88 84 ALA A O 1
ATOM 611 N N . CYS A 1 85 ? -3.650 -4.558 -11.873 1.00 89.56 85 CYS A N 1
ATOM 612 C CA . CYS A 1 85 ? -4.196 -3.999 -10.634 1.00 89.56 85 CYS A CA 1
ATOM 613 C C . CYS A 1 85 ? -5.680 -3.642 -10.774 1.00 89.56 85 CYS A C 1
ATOM 615 O O . CYS A 1 85 ? -6.473 -4.026 -9.921 1.00 89.56 85 CYS A O 1
ATOM 617 N N . VAL A 1 86 ? -6.071 -2.969 -11.861 1.00 91.50 86 VAL A N 1
ATOM 618 C CA . VAL A 1 86 ? -7.478 -2.624 -12.125 1.00 91.50 86 VAL A CA 1
ATOM 619 C C . VAL A 1 86 ? -8.341 -3.879 -12.237 1.00 91.50 86 VAL A C 1
ATOM 621 O O . VAL A 1 86 ? -9.404 -3.940 -11.622 1.00 91.50 86 VAL A O 1
ATOM 624 N N . VAL A 1 87 ? -7.884 -4.898 -12.969 1.00 92.94 87 VAL A N 1
ATOM 625 C CA . VAL A 1 87 ? -8.605 -6.171 -13.118 1.00 92.94 87 VAL A CA 1
ATOM 626 C C . VAL A 1 87 ? -8.767 -6.873 -11.772 1.00 92.94 87 VAL A C 1
ATOM 628 O O . VAL A 1 87 ? -9.860 -7.344 -11.472 1.00 92.94 87 VAL A O 1
ATOM 631 N N . ILE A 1 88 ? -7.725 -6.907 -10.938 1.00 90.88 88 ILE A N 1
ATOM 632 C CA . ILE A 1 88 ? -7.789 -7.503 -9.597 1.00 90.88 88 ILE A CA 1
ATOM 633 C C . ILE A 1 88 ? -8.766 -6.725 -8.712 1.00 90.88 88 ILE A C 1
ATOM 635 O O . ILE A 1 88 ? -9.650 -7.328 -8.105 1.00 90.88 88 ILE A O 1
ATOM 639 N N . THR A 1 89 ? -8.665 -5.393 -8.664 1.00 89.69 89 THR A N 1
ATOM 640 C CA . THR A 1 89 ? -9.590 -4.552 -7.891 1.00 89.69 89 THR A CA 1
ATOM 641 C C . THR A 1 89 ? -11.030 -4.751 -8.353 1.00 89.69 89 THR A C 1
ATOM 643 O O . THR A 1 89 ? -11.924 -4.913 -7.525 1.00 89.69 89 THR A O 1
ATOM 646 N N . TRP A 1 90 ? -11.271 -4.808 -9.662 1.00 90.19 90 TRP A N 1
ATOM 647 C CA . TRP A 1 90 ? -12.595 -5.082 -10.212 1.00 90.19 90 TRP A CA 1
ATOM 648 C C . TRP A 1 90 ? -13.082 -6.499 -9.879 1.00 90.19 90 TRP A C 1
ATOM 650 O O . TRP A 1 90 ? -14.240 -6.685 -9.507 1.00 90.19 90 TRP A O 1
ATOM 660 N N . ALA A 1 91 ? -12.212 -7.505 -9.947 1.00 89.50 91 ALA A N 1
ATOM 661 C CA . ALA A 1 91 ? -12.575 -8.884 -9.653 1.00 89.50 91 ALA A CA 1
ATOM 662 C C . ALA A 1 91 ? -12.907 -9.113 -8.169 1.00 89.50 91 ALA A C 1
ATOM 664 O O . ALA A 1 91 ? -13.812 -9.891 -7.866 1.00 89.50 91 ALA A O 1
ATOM 665 N N . VAL A 1 92 ? -12.197 -8.436 -7.261 1.00 89.50 92 VAL A N 1
ATOM 666 C CA . VAL A 1 92 ? -12.395 -8.540 -5.806 1.00 89.50 92 VAL A CA 1
ATOM 667 C C . VAL A 1 92 ? -13.556 -7.661 -5.340 1.00 89.50 92 VAL A C 1
ATOM 669 O O . VAL A 1 92 ? -14.467 -8.151 -4.680 1.00 89.50 92 VAL A O 1
ATOM 672 N N . TYR A 1 93 ? -13.556 -6.376 -5.706 1.00 82.56 93 TYR A N 1
ATOM 673 C CA . TYR A 1 93 ? -14.528 -5.398 -5.203 1.00 82.56 93 TYR A CA 1
ATOM 674 C C . TYR A 1 93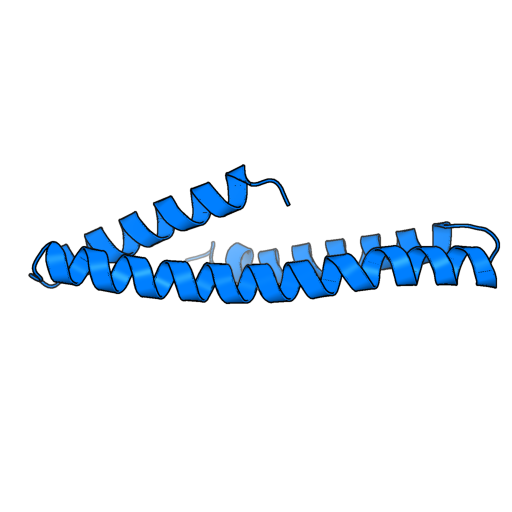 ? -15.695 -5.168 -6.168 1.00 82.56 93 TYR A C 1
ATOM 676 O O . TYR A 1 93 ? -16.850 -5.124 -5.750 1.00 82.56 93 TYR A O 1
ATOM 684 N N . GLY A 1 94 ? -15.425 -5.069 -7.471 1.00 76.75 94 GLY A N 1
ATOM 685 C CA . GLY A 1 94 ? -16.452 -4.820 -8.491 1.00 76.75 94 GLY A CA 1
ATOM 686 C C . GLY A 1 94 ? -17.444 -5.976 -8.667 1.00 76.75 94 GLY A C 1
ATOM 687 O O . GLY A 1 94 ? -18.628 -5.740 -8.899 1.00 76.75 94 GLY A O 1
ATOM 688 N N . ARG A 1 95 ? -17.007 -7.229 -8.487 1.00 66.50 95 ARG A N 1
ATOM 689 C CA . ARG A 1 95 ? -17.895 -8.408 -8.549 1.00 66.50 95 ARG A CA 1
ATOM 690 C C . ARG A 1 95 ? -18.825 -8.558 -7.340 1.00 66.50 95 ARG A C 1
ATOM 692 O O . ARG A 1 95 ? -19.858 -9.204 -7.477 1.00 66.50 95 ARG A O 1
ATOM 699 N N . HIS A 1 96 ? -18.497 -7.967 -6.189 1.00 55.91 96 HIS A N 1
ATOM 700 C CA . HIS A 1 96 ? -19.332 -8.028 -4.981 1.00 55.91 96 HIS A CA 1
ATOM 701 C C . HIS A 1 96 ? -20.420 -6.938 -4.925 1.00 55.91 96 HIS A C 1
ATOM 703 O O . HIS A 1 96 ? -21.262 -6.975 -4.038 1.00 55.91 96 HIS A O 1
ATOM 709 N N . SER A 1 97 ? -20.473 -6.013 -5.896 1.00 53.00 97 SER A N 1
ATOM 710 C CA . SER A 1 97 ? -21.513 -4.968 -5.967 1.00 53.00 97 SER A CA 1
ATOM 711 C C . SER A 1 97 ? -22.861 -5.454 -6.532 1.00 53.00 97 SER A C 1
ATOM 713 O O . SER A 1 97 ? -23.757 -4.646 -6.776 1.00 53.00 97 SER A O 1
ATOM 715 N N . LYS A 1 98 ? -23.026 -6.764 -6.752 1.00 49.56 98 LYS A N 1
ATOM 716 C CA . LYS A 1 98 ? -24.329 -7.395 -6.987 1.00 49.56 98 LYS A CA 1
ATOM 717 C C . LYS A 1 98 ? -24.576 -8.487 -5.946 1.00 49.56 98 LYS A C 1
ATOM 719 O O . LYS A 1 98 ? -24.365 -9.662 -6.240 1.00 49.56 98 LYS A O 1
ATOM 724 N N . LYS A 1 99 ? -25.035 -8.093 -4.761 1.00 41.31 99 LYS A N 1
ATOM 725 C CA . LYS A 1 99 ? -26.150 -8.719 -4.032 1.00 41.31 99 LYS A CA 1
ATOM 726 C C . LYS A 1 99 ? -26.476 -7.911 -2.787 1.00 41.31 99 LYS A C 1
ATOM 728 O O . LYS A 1 99 ? -25.526 -7.607 -2.038 1.00 41.31 99 LYS A O 1
#

Solvent-accessible surface area (backbone atoms only — not com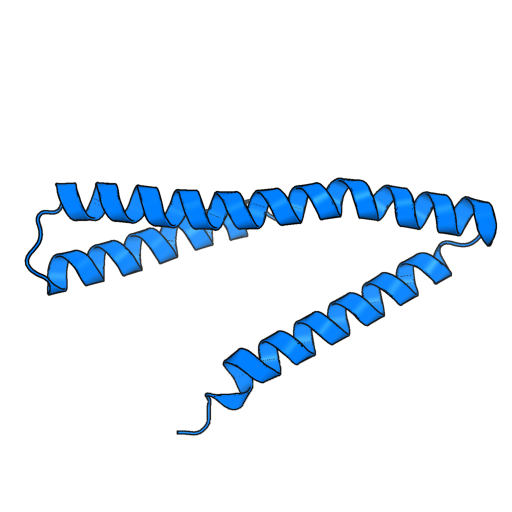parable to full-atom values): 5355 Å² total; per-residue (Å²): 132,64,70,66,58,58,52,50,51,44,53,50,41,32,49,55,35,36,54,48,29,53,74,72,71,48,54,73,68,58,18,51,52,52,16,51,50,55,32,50,53,54,52,49,54,54,47,54,54,50,51,53,47,66,56,48,52,60,50,45,38,50,51,22,35,74,74,67,76,38,53,64,63,35,51,52,53,51,50,53,50,52,51,50,51,51,50,50,50,38,62,66,57,58,60,61,76,74,124

Foldseek 3Di:
DDVVVLVVLLVVLLVVLLVVCVVVVHDPVVSNVVSVVVSCVVSVVVVVVVVVCVVVLVVLQVVCCVPVVDSVRSVVVVVVVVVVVVVVCCVVPVVVPPD

pLDDT: mean 80.8, std 9.71, range [41.31, 93.44]